Protein AF-Q3UXD7-F1 (afdb_monomer)

Solvent-accessible surface area (backbone atoms only — not comparable to full-atom values): 5872 Å² total; per-residue (Å²): 136,83,80,77,82,62,100,67,65,52,75,47,77,60,59,92,49,70,66,60,35,50,50,50,53,48,51,42,57,75,68,46,68,81,42,88,82,41,47,32,40,37,41,35,40,64,48,78,40,81,92,76,62,37,32,38,37,42,59,48,76,47,55,46,51,78,92,49,93,60,71,58,74,66,88,64,80,73,57,67,45,78,37,82,66,86,68,84,84,49,42,39,38,37,39,60

Foldseek 3Di:
DPDDPPPDFDKDAADPDPVRNVVVVVVCVVVPSVPLPWQKKWWWFWDADPVVLKIWIWIDMFGQDNPDRPRPPPVDPGPTDIDNDDDDGGGMMGTD

Sequence (96 aa):
FVGVYRDGGYIVTLSKSKSETKAKFVDLRLNNWISRGTRAAFIDFSLYNANVNLFCIIRSNFRIRTSNFHVKTKRKKLKIKLQQRMPAPNRTLRFC

Structure (mmCIF, N/CA/C/O backbone):
data_AF-Q3UXD7-F1
#
_entry.id   AF-Q3UXD7-F1
#
loop_
_atom_site.group_PDB
_atom_site.id
_atom_site.type_symbol
_atom_site.label_atom_id
_atom_site.label_alt_id
_atom_site.label_comp_id
_atom_site.label_asym_id
_atom_site.label_entity_id
_atom_site.label_seq_id
_atom_site.pdbx_PDB_ins_code
_atom_site.Cartn_x
_atom_site.Cartn_y
_atom_site.Cartn_z
_atom_site.occupancy
_atom_site.B_iso_or_equiv
_atom_site.auth_seq_id
_atom_site.auth_comp_id
_atom_site.auth_asym_id
_atom_site.auth_atom_id
_atom_site.pdbx_PDB_model_num
ATOM 1 N N . PHE A 1 1 ? -18.894 -16.562 3.594 1.00 32.69 1 PHE A N 1
ATOM 2 C CA . PHE A 1 1 ? -19.022 -15.133 3.241 1.00 32.69 1 PHE A CA 1
ATOM 3 C C . PHE A 1 1 ? -17.661 -14.442 3.236 1.00 32.69 1 PHE A C 1
ATOM 5 O O . PHE A 1 1 ? -17.165 -14.020 4.277 1.00 32.69 1 PHE A O 1
ATOM 12 N N . VAL A 1 2 ? -17.012 -14.373 2.070 1.00 35.75 2 VAL A N 1
ATOM 13 C CA . VAL A 1 2 ? -15.851 -13.499 1.847 1.00 35.75 2 VAL A CA 1
ATOM 14 C C . VAL A 1 2 ? -16.427 -12.124 1.531 1.00 35.75 2 VAL A C 1
ATOM 16 O O . VAL A 1 2 ? -17.023 -11.943 0.478 1.00 35.75 2 VAL A O 1
ATOM 19 N N . GLY A 1 3 ? -16.353 -11.192 2.481 1.00 45.22 3 GLY A N 1
ATOM 20 C CA . GLY A 1 3 ? -16.863 -9.838 2.281 1.00 45.22 3 GLY A CA 1
ATOM 21 C C . GLY A 1 3 ? -16.147 -9.178 1.106 1.00 45.22 3 GLY A C 1
ATOM 22 O O . GLY A 1 3 ? -14.927 -9.016 1.141 1.00 45.22 3 GLY A O 1
ATOM 23 N N . VAL A 1 4 ? -16.899 -8.833 0.062 1.00 51.78 4 VAL A N 1
ATOM 24 C CA . VAL A 1 4 ? -16.422 -7.979 -1.024 1.00 51.78 4 VAL A CA 1
ATOM 25 C C . VAL A 1 4 ? -16.319 -6.575 -0.440 1.00 51.78 4 VAL A C 1
ATOM 27 O O . VAL A 1 4 ? -17.334 -5.933 -0.171 1.00 51.78 4 VAL A O 1
ATOM 30 N N . TYR A 1 5 ? -15.095 -6.128 -0.162 1.00 59.34 5 TYR A N 1
ATOM 31 C CA . TYR A 1 5 ? -14.842 -4.737 0.199 1.00 59.34 5 TYR A CA 1
ATOM 32 C C . TYR A 1 5 ? -15.224 -3.888 -1.022 1.00 59.34 5 TYR A C 1
ATOM 34 O O . TYR A 1 5 ? -14.599 -4.008 -2.075 1.00 59.34 5 TYR A O 1
ATOM 42 N N . ARG A 1 6 ? -16.322 -3.128 -0.907 1.00 60.38 6 ARG A N 1
ATOM 43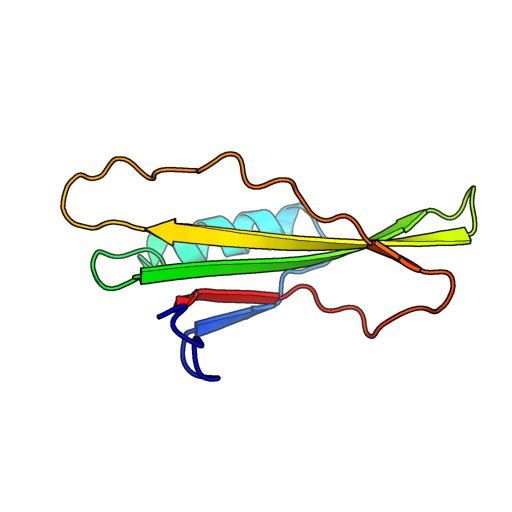 C CA . ARG A 1 6 ? -16.808 -2.209 -1.951 1.00 60.38 6 ARG A CA 1
ATOM 44 C C . ARG A 1 6 ? -15.785 -1.086 -2.173 1.00 60.38 6 ARG A C 1
ATOM 46 O O . ARG A 1 6 ? -14.866 -0.928 -1.377 1.00 60.38 6 ARG A O 1
ATOM 53 N N . ASP A 1 7 ? -15.957 -0.288 -3.224 1.00 64.56 7 ASP A N 1
ATOM 54 C CA . ASP A 1 7 ? -15.016 0.769 -3.637 1.00 64.56 7 ASP A CA 1
ATOM 55 C C . ASP A 1 7 ? -14.900 1.976 -2.674 1.00 64.56 7 ASP A C 1
ATOM 57 O O . ASP A 1 7 ? -14.337 3.007 -3.017 1.00 64.56 7 ASP A O 1
ATOM 61 N N . GLY A 1 8 ? -15.423 1.851 -1.451 1.00 70.38 8 GLY A N 1
ATOM 62 C CA . GLY A 1 8 ? -15.299 2.856 -0.400 1.00 70.38 8 GLY A CA 1
ATOM 63 C C . GLY A 1 8 ? -14.015 2.708 0.421 1.00 70.38 8 GLY A C 1
ATOM 64 O O . GLY A 1 8 ? -13.370 1.656 0.436 1.00 70.38 8 GLY A O 1
ATOM 65 N N . GLY A 1 9 ? -13.674 3.768 1.148 1.00 74.88 9 GLY A N 1
ATOM 66 C CA . GLY A 1 9 ? -12.492 3.834 2.003 1.00 74.88 9 GLY A CA 1
ATOM 67 C C . GLY A 1 9 ? -11.546 4.956 1.594 1.00 74.88 9 GLY A C 1
ATOM 68 O O . GLY A 1 9 ? -11.831 5.737 0.690 1.00 74.88 9 GLY A O 1
ATOM 69 N N . TYR A 1 10 ? -10.408 5.032 2.270 1.00 79.56 10 TYR A N 1
ATOM 70 C CA . TYR A 1 10 ? -9.400 6.045 1.990 1.00 79.56 10 TYR A CA 1
ATOM 71 C C . TYR A 1 10 ? -8.325 5.481 1.066 1.00 79.56 10 TYR A C 1
ATOM 73 O O . TYR A 1 10 ? -7.799 4.395 1.322 1.00 79.56 10 TYR A O 1
ATOM 81 N N . ILE A 1 11 ? -7.987 6.211 0.001 1.00 81.88 11 ILE A N 1
ATOM 82 C CA . ILE A 1 11 ? -6.978 5.815 -0.987 1.00 81.88 11 ILE A CA 1
ATOM 83 C C . ILE A 1 11 ? -5.818 6.806 -0.938 1.00 81.88 11 ILE A C 1
ATOM 85 O O . ILE A 1 11 ? -6.026 8.015 -0.970 1.00 81.88 11 ILE A O 1
ATOM 89 N N . VAL A 1 12 ? -4.590 6.292 -0.887 1.00 83.94 12 VAL A N 1
ATOM 90 C CA . VAL A 1 12 ? -3.360 7.091 -0.926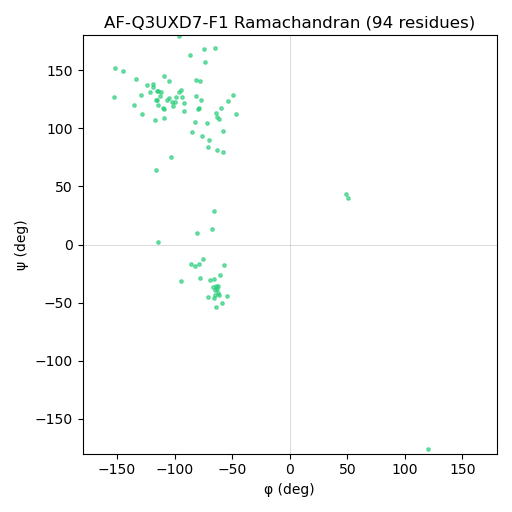 1.00 83.94 12 VAL A CA 1
ATOM 91 C C . VAL A 1 12 ? -2.433 6.541 -1.989 1.00 83.94 12 VAL A C 1
ATOM 93 O O . VAL A 1 12 ? -2.105 5.353 -1.995 1.00 83.94 12 VAL A O 1
ATOM 96 N N . THR A 1 13 ? -1.959 7.425 -2.858 1.00 84.31 13 THR A N 1
ATOM 97 C CA . THR A 1 13 ? -0.970 7.084 -3.879 1.00 84.31 13 THR A CA 1
ATOM 98 C C . THR A 1 13 ? 0.440 7.327 -3.347 1.00 84.31 13 THR A C 1
ATOM 100 O O . THR A 1 13 ? 0.810 8.442 -2.952 1.00 84.31 13 THR A O 1
ATOM 103 N N . LEU A 1 14 ? 1.248 6.269 -3.336 1.00 81.94 14 LEU A N 1
ATOM 104 C CA . LEU A 1 14 ? 2.642 6.330 -2.906 1.00 81.94 14 LEU A CA 1
ATOM 105 C C . LEU A 1 14 ? 3.533 6.929 -4.000 1.00 81.94 14 LEU A C 1
ATOM 107 O O . LEU A 1 14 ? 3.367 6.645 -5.188 1.00 81.94 14 LEU A O 1
ATOM 111 N N . SER A 1 15 ? 4.499 7.748 -3.582 1.00 80.00 15 SER A N 1
ATOM 112 C CA . SER A 1 15 ? 5.484 8.364 -4.477 1.00 80.00 15 SER A CA 1
ATOM 113 C C . SER A 1 15 ? 6.544 7.354 -4.946 1.00 80.00 15 SER A C 1
ATOM 115 O O . SER A 1 15 ? 6.656 6.239 -4.432 1.00 80.00 15 SER A O 1
ATOM 117 N N . LYS A 1 16 ? 7.352 7.729 -5.948 1.00 77.81 16 LYS A N 1
ATOM 118 C CA . LYS A 1 16 ? 8.490 6.905 -6.399 1.00 77.81 16 LYS A CA 1
ATOM 119 C C . LYS A 1 16 ? 9.705 7.007 -5.478 1.00 77.81 16 LYS A C 1
ATOM 121 O O . LYS A 1 16 ? 10.458 6.042 -5.383 1.00 77.81 16 LYS A O 1
ATOM 126 N N . SER A 1 17 ? 9.878 8.141 -4.804 1.00 84.25 17 SER A N 1
ATOM 127 C CA . SER A 1 17 ? 11.001 8.385 -3.907 1.00 84.25 17 SER A CA 1
ATOM 128 C C . SER A 1 17 ? 10.759 7.762 -2.528 1.00 84.25 17 SER A C 1
ATOM 130 O O . SER A 1 17 ? 9.649 7.761 -1.979 1.00 84.25 17 SER A O 1
ATOM 132 N N . LYS A 1 18 ? 11.830 7.209 -1.953 1.00 81.00 18 LYS A N 1
ATOM 133 C CA . LYS A 1 18 ? 11.806 6.598 -0.617 1.00 81.00 18 LYS A CA 1
ATOM 134 C C . LYS A 1 18 ? 11.556 7.644 0.474 1.00 81.00 18 LYS A C 1
ATOM 136 O O . LYS A 1 18 ? 10.855 7.346 1.436 1.00 81.00 18 LYS A O 1
ATOM 141 N N . SER A 1 19 ? 12.108 8.848 0.317 1.00 86.69 19 SER A N 1
ATOM 142 C CA . SER A 1 19 ? 11.959 9.971 1.251 1.00 86.69 19 SER A CA 1
ATOM 143 C C . SER A 1 19 ? 10.511 10.452 1.340 1.00 86.69 19 SER A C 1
ATOM 145 O O . SER A 1 19 ? 9.948 10.435 2.432 1.00 86.69 19 SER A O 1
ATOM 147 N N . GLU A 1 20 ? 9.870 10.779 0.213 1.00 85.69 20 GLU A N 1
ATOM 148 C CA . GLU A 1 20 ? 8.463 11.215 0.206 1.00 85.69 20 GLU A CA 1
ATOM 149 C C . GLU A 1 20 ? 7.528 10.106 0.670 1.00 85.69 20 GLU A C 1
ATOM 151 O O . GLU A 1 20 ? 6.573 10.356 1.395 1.00 85.69 20 GLU A O 1
ATOM 156 N N . THR A 1 21 ? 7.799 8.860 0.276 1.00 84.81 21 THR A N 1
ATOM 157 C CA . THR A 1 21 ? 6.998 7.719 0.728 1.00 84.81 21 THR A CA 1
ATOM 158 C C . THR A 1 21 ? 7.081 7.565 2.244 1.00 84.81 21 THR A C 1
ATOM 160 O O . THR A 1 21 ? 6.061 7.347 2.894 1.00 84.81 21 THR A O 1
ATOM 163 N N . LYS A 1 22 ? 8.275 7.724 2.830 1.00 85.69 22 LYS A N 1
ATOM 164 C CA . LYS A 1 22 ? 8.463 7.684 4.283 1.00 85.69 22 LYS A CA 1
ATOM 165 C C . LYS A 1 22 ? 7.742 8.843 4.973 1.00 85.69 22 LYS A C 1
ATOM 167 O O . LYS A 1 22 ? 7.084 8.591 5.976 1.00 85.69 22 LYS A O 1
ATOM 172 N N . ALA A 1 23 ? 7.826 10.058 4.430 1.00 88.94 23 ALA A N 1
ATOM 173 C CA . ALA A 1 23 ? 7.095 11.217 4.942 1.00 88.94 23 ALA A CA 1
ATOM 174 C C . ALA A 1 23 ? 5.580 10.961 4.927 1.00 88.94 23 ALA A C 1
ATOM 176 O O . ALA A 1 23 ? 4.952 10.993 5.979 1.00 88.94 23 ALA A O 1
ATOM 177 N N . LYS A 1 24 ? 5.032 10.506 3.791 1.00 87.12 24 LYS A N 1
ATOM 178 C CA . LYS A 1 24 ? 3.625 10.096 3.676 1.00 87.12 24 LYS A CA 1
ATOM 179 C C . LYS A 1 24 ? 3.241 9.046 4.718 1.00 87.12 24 LYS A C 1
ATOM 181 O O . LYS A 1 24 ? 2.194 9.159 5.334 1.00 87.12 24 LYS A O 1
ATOM 186 N N . PHE A 1 25 ? 4.067 8.026 4.960 1.00 85.50 25 PHE A N 1
ATOM 187 C CA . PHE A 1 25 ? 3.772 7.032 6.002 1.00 85.50 25 PHE A CA 1
ATOM 188 C C . PHE A 1 25 ? 3.750 7.626 7.416 1.00 85.50 25 PHE A C 1
ATOM 190 O O . PHE A 1 25 ? 2.943 7.189 8.237 1.00 85.50 25 PHE A O 1
ATOM 197 N N . VAL A 1 26 ? 4.618 8.598 7.705 1.00 88.06 26 VAL A N 1
ATOM 198 C CA . VAL A 1 26 ? 4.602 9.328 8.979 1.00 88.06 26 VAL A CA 1
ATOM 199 C C . VAL A 1 26 ? 3.321 10.150 9.090 1.00 88.06 26 VAL A C 1
ATOM 201 O O . VAL A 1 26 ? 2.633 10.028 10.099 1.00 88.06 26 VAL A O 1
ATOM 204 N N . ASP A 1 27 ? 2.932 10.869 8.039 1.00 88.00 27 ASP A N 1
ATOM 205 C CA . ASP A 1 27 ? 1.697 11.658 8.015 1.00 88.00 27 ASP A CA 1
ATOM 206 C C . ASP A 1 27 ? 0.459 10.772 8.200 1.00 88.00 27 ASP A C 1
ATOM 208 O O . ASP A 1 27 ? -0.427 11.087 8.992 1.00 88.00 27 ASP A O 1
ATOM 212 N N . LEU A 1 28 ? 0.405 9.614 7.535 1.00 85.88 28 LEU A N 1
ATOM 213 C CA . LEU A 1 28 ? -0.682 8.641 7.699 1.00 85.88 28 LEU A CA 1
ATOM 214 C C . LEU A 1 28 ? -0.757 8.096 9.130 1.00 85.88 28 LEU A C 1
ATOM 216 O O . LEU A 1 28 ? -1.850 7.852 9.649 1.00 85.88 28 LEU A O 1
ATOM 220 N N . ARG A 1 29 ? 0.398 7.912 9.780 1.00 84.25 29 ARG A N 1
ATOM 221 C CA . ARG A 1 29 ? 0.472 7.479 11.177 1.00 84.25 29 ARG A CA 1
ATOM 222 C C . ARG A 1 29 ? 0.010 8.581 12.129 1.00 84.25 29 ARG A C 1
ATOM 224 O O . ARG A 1 29 ? -0.757 8.280 13.036 1.00 84.25 29 ARG A O 1
ATOM 231 N N . LEU A 1 30 ? 0.448 9.822 11.922 1.00 87.44 30 LEU A N 1
ATOM 232 C CA . LEU A 1 30 ? 0.057 10.976 12.740 1.00 87.44 30 LEU A CA 1
ATOM 233 C C . LEU A 1 30 ? -1.445 11.261 12.634 1.00 87.44 30 LEU A C 1
ATOM 235 O O . LEU A 1 30 ? -2.095 11.533 13.637 1.00 87.44 30 LEU A O 1
ATOM 239 N N . ASN A 1 31 ? -2.015 11.100 11.441 1.00 85.25 31 ASN A N 1
ATOM 240 C CA . ASN A 1 31 ? -3.443 11.276 11.189 1.00 85.25 31 ASN A CA 1
ATOM 241 C C . ASN A 1 31 ? -4.301 10.057 11.594 1.00 85.25 31 ASN A C 1
ATOM 243 O O . ASN A 1 31 ? -5.477 10.000 11.244 1.00 85.25 31 ASN A O 1
ATOM 247 N N . ASN A 1 32 ? -3.740 9.060 12.294 1.00 80.50 32 ASN A N 1
ATOM 248 C CA . ASN A 1 32 ? -4.457 7.863 12.756 1.00 80.50 32 ASN A CA 1
ATOM 249 C C . ASN A 1 32 ? -5.274 7.150 11.659 1.00 80.50 32 ASN A C 1
ATOM 251 O O . ASN A 1 32 ? -6.362 6.630 11.914 1.00 80.50 32 ASN A O 1
ATOM 255 N N . TRP A 1 33 ? -4.733 7.058 10.439 1.00 78.19 33 TRP A N 1
ATOM 256 C CA . TRP A 1 33 ? -5.418 6.397 9.317 1.00 78.19 33 TRP A CA 1
ATOM 257 C C . TRP A 1 33 ? -5.722 4.918 9.577 1.00 78.19 33 TRP A C 1
ATOM 259 O O . TRP A 1 33 ? -6.672 4.369 9.027 1.00 78.19 33 TRP A O 1
ATOM 269 N N . ILE A 1 34 ? -4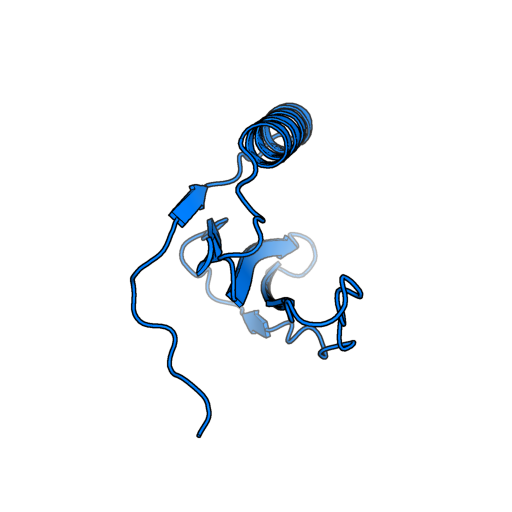.936 4.274 10.444 1.00 75.75 34 ILE A N 1
ATOM 270 C CA . ILE A 1 34 ? -5.210 2.935 10.968 1.00 75.75 34 ILE A CA 1
ATOM 271 C C . ILE A 1 34 ? -5.741 3.086 12.399 1.00 75.75 34 ILE A C 1
ATOM 273 O O . ILE A 1 34 ? -5.032 2.863 13.377 1.00 75.75 34 ILE A O 1
ATOM 277 N N . SER A 1 35 ? -7.000 3.506 12.522 1.00 73.31 35 SER A N 1
ATOM 278 C CA . SER A 1 35 ? -7.704 3.600 13.810 1.00 73.31 35 SER A CA 1
ATOM 279 C C . SER A 1 35 ? -8.555 2.349 14.086 1.00 73.31 35 SER A C 1
ATOM 281 O O . SER A 1 35 ? -8.649 1.447 13.248 1.00 73.31 35 SER A O 1
ATOM 283 N N . ARG A 1 36 ? -9.237 2.312 15.242 1.00 70.00 36 ARG A N 1
ATOM 284 C CA . ARG A 1 36 ? -10.170 1.246 15.671 1.00 70.00 36 ARG A CA 1
ATOM 285 C C . ARG A 1 36 ? -11.332 1.006 14.693 1.00 70.00 36 ARG A C 1
ATOM 287 O O . ARG A 1 36 ? -11.970 -0.035 14.773 1.00 70.00 36 ARG A O 1
ATOM 294 N N . GLY A 1 37 ? -11.617 1.938 13.784 1.00 72.69 37 GLY A N 1
ATOM 295 C CA . GLY A 1 37 ? -12.632 1.771 12.735 1.00 72.69 37 GLY A CA 1
ATOM 296 C C . GLY A 1 37 ? -12.157 0.992 11.503 1.00 72.69 37 GLY A C 1
ATOM 297 O O . GLY A 1 37 ? -12.989 0.475 10.762 1.00 72.69 37 GLY A O 1
ATOM 298 N N . THR A 1 38 ? -10.843 0.868 11.296 1.00 76.12 38 THR A N 1
ATOM 299 C CA . THR A 1 38 ? -10.259 0.271 10.084 1.00 76.12 38 THR A CA 1
ATOM 300 C C . THR A 1 38 ? -10.338 -1.246 10.164 1.00 76.12 38 THR A C 1
ATOM 302 O O . THR A 1 38 ? -9.751 -1.865 11.054 1.00 76.12 38 THR A O 1
ATOM 305 N N . ARG A 1 39 ? -11.064 -1.874 9.241 1.00 78.75 39 ARG A N 1
ATOM 306 C CA . ARG A 1 39 ? -11.296 -3.326 9.221 1.00 78.75 39 ARG A CA 1
ATOM 307 C C . ARG A 1 39 ? -10.278 -4.038 8.335 1.00 78.75 39 ARG A C 1
ATOM 309 O O . ARG A 1 39 ? -9.925 -5.193 8.60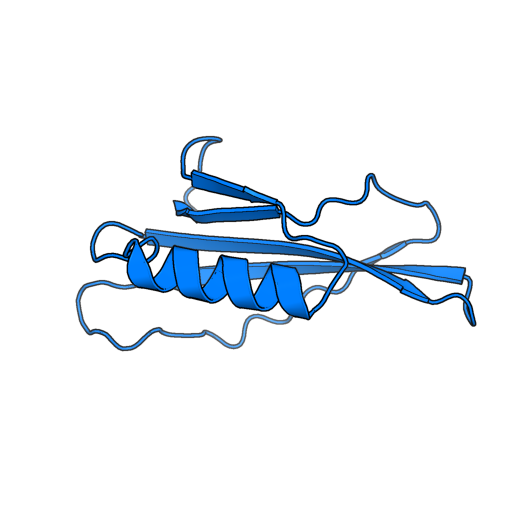8 1.00 78.75 39 ARG A O 1
ATOM 316 N N . ALA A 1 40 ? -9.804 -3.379 7.278 1.00 77.88 40 ALA A N 1
ATOM 317 C CA . ALA A 1 40 ? -8.761 -3.899 6.406 1.00 77.88 40 ALA A CA 1
ATOM 318 C C . ALA A 1 40 ? -7.921 -2.799 5.746 1.00 77.88 40 ALA A C 1
ATOM 320 O O . ALA A 1 40 ? -8.399 -1.708 5.469 1.00 77.88 40 ALA A O 1
ATOM 321 N N . ALA A 1 41 ? -6.668 -3.123 5.438 1.00 81.06 41 ALA A N 1
ATOM 322 C CA . ALA A 1 41 ? -5.792 -2.305 4.612 1.00 81.06 41 ALA A CA 1
ATOM 323 C C . ALA A 1 41 ? -5.275 -3.130 3.428 1.00 81.06 41 ALA A C 1
ATOM 325 O O . ALA A 1 41 ? -4.883 -4.288 3.584 1.00 81.06 41 ALA A O 1
ATOM 326 N N . PHE A 1 42 ? -5.259 -2.533 2.246 1.00 81.06 42 PHE A N 1
ATOM 327 C CA . PHE A 1 42 ? -4.802 -3.121 0.996 1.00 81.06 42 PHE A CA 1
ATOM 328 C C . PHE A 1 42 ? -3.624 -2.315 0.468 1.00 81.06 42 PHE A C 1
ATOM 330 O O . PHE A 1 42 ? -3.648 -1.086 0.476 1.00 81.06 42 PHE A O 1
ATOM 337 N N . ILE A 1 43 ? -2.591 -3.017 0.020 1.00 80.81 43 ILE A N 1
ATOM 338 C CA . ILE A 1 43 ? -1.381 -2.428 -0.543 1.00 80.81 43 ILE A CA 1
ATOM 339 C C . ILE A 1 43 ? -1.127 -3.101 -1.881 1.00 80.81 43 ILE A C 1
ATOM 341 O O . ILE A 1 43 ? -0.774 -4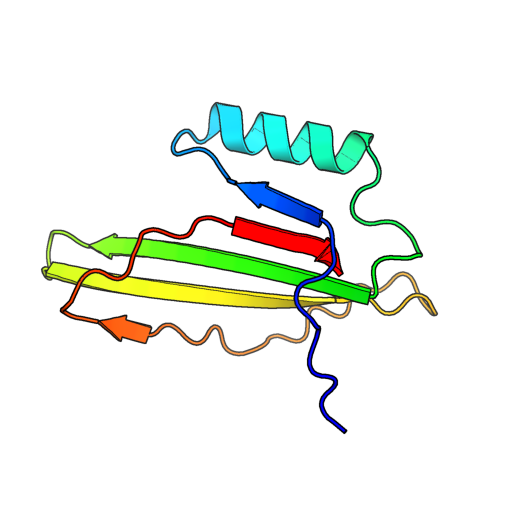.283 -1.912 1.00 80.81 43 ILE A O 1
ATOM 345 N N . ASP A 1 44 ? -1.276 -2.334 -2.955 1.00 80.81 44 ASP A N 1
ATOM 346 C CA . ASP A 1 44 ? -1.024 -2.787 -4.317 1.00 80.81 44 ASP A CA 1
ATOM 347 C C . ASP A 1 44 ? 0.153 -2.000 -4.897 1.00 80.81 44 ASP A C 1
ATOM 349 O O . ASP A 1 44 ? 0.141 -0.767 -4.909 1.00 80.81 44 ASP A O 1
ATOM 353 N N . PHE A 1 45 ? 1.184 -2.715 -5.354 1.00 78.88 45 PHE A N 1
ATOM 354 C CA . PHE A 1 45 ? 2.308 -2.126 -6.078 1.00 78.88 45 PHE A CA 1
ATOM 355 C C . PHE A 1 45 ? 2.841 -3.060 -7.164 1.00 78.88 45 PHE A C 1
ATOM 357 O O . PHE A 1 45 ? 2.810 -4.286 -7.045 1.00 78.88 45 PHE A O 1
ATOM 364 N N . SER A 1 46 ? 3.361 -2.455 -8.230 1.00 79.12 46 SER A N 1
ATOM 365 C CA . SER A 1 46 ? 4.023 -3.141 -9.337 1.00 79.12 46 SER A CA 1
ATOM 366 C C . SER A 1 46 ? 5.518 -2.817 -9.360 1.00 79.12 46 SER A C 1
ATOM 368 O O . SER A 1 46 ? 5.905 -1.644 -9.318 1.00 79.12 46 SER A O 1
ATOM 370 N N . LEU A 1 47 ? 6.349 -3.848 -9.473 1.00 77.75 47 LEU A N 1
ATOM 371 C CA . LEU A 1 47 ? 7.790 -3.751 -9.689 1.00 77.75 47 LEU A CA 1
ATOM 372 C C . LEU A 1 47 ? 8.125 -4.210 -11.112 1.00 77.75 47 LEU A C 1
ATOM 374 O O . LEU A 1 47 ? 7.501 -5.136 -11.622 1.00 77.75 47 LEU A O 1
ATOM 378 N N . TYR A 1 48 ? 9.116 -3.584 -11.739 1.00 79.94 48 TYR A N 1
ATOM 379 C CA . TYR A 1 48 ? 9.647 -4.000 -13.038 1.00 79.94 48 TYR A CA 1
ATOM 380 C C . TYR A 1 48 ? 11.090 -4.466 -12.868 1.00 79.94 48 TYR A C 1
ATOM 382 O O . TYR A 1 48 ? 11.881 -3.773 -12.227 1.00 79.94 48 TYR A O 1
ATOM 390 N N . ASN A 1 49 ? 11.422 -5.628 -13.429 1.00 78.12 49 ASN A N 1
ATOM 391 C CA . ASN A 1 49 ? 12.788 -6.130 -13.481 1.00 78.12 49 ASN A CA 1
ATOM 392 C C . ASN A 1 49 ? 13.302 -6.053 -14.924 1.00 78.12 49 ASN A C 1
ATOM 394 O O . ASN A 1 49 ? 12.875 -6.834 -15.774 1.00 78.12 49 ASN A O 1
ATOM 398 N N . ALA A 1 50 ? 14.229 -5.125 -15.176 1.00 76.75 50 ALA A N 1
ATOM 399 C CA . ALA A 1 50 ? 14.803 -4.890 -16.499 1.00 76.75 50 ALA A CA 1
ATOM 400 C C . ALA A 1 50 ? 15.645 -6.070 -17.014 1.00 76.75 50 ALA A C 1
ATOM 402 O O . ALA A 1 50 ? 15.679 -6.301 -18.215 1.00 76.75 50 ALA A O 1
ATOM 403 N N . ASN A 1 51 ? 16.267 -6.849 -16.122 1.00 78.94 51 ASN A N 1
ATOM 404 C CA . ASN A 1 51 ? 17.160 -7.948 -16.505 1.00 78.94 51 ASN A CA 1
ATOM 405 C C . ASN A 1 51 ? 16.418 -9.132 -17.148 1.00 78.94 51 ASN A C 1
ATOM 407 O O . ASN A 1 51 ? 16.964 -9.837 -17.985 1.00 78.94 51 ASN A O 1
ATOM 411 N N . VAL A 1 52 ? 15.167 -9.358 -16.747 1.00 80.12 52 VAL A N 1
ATOM 412 C CA . VAL A 1 52 ? 14.314 -10.443 -17.269 1.00 80.12 52 VAL A CA 1
ATOM 413 C C . VAL A 1 52 ? 13.098 -9.921 -18.039 1.00 80.12 52 VAL A C 1
ATOM 415 O O . VAL A 1 52 ? 12.293 -10.722 -18.496 1.00 80.12 52 VAL A O 1
ATOM 418 N N . ASN A 1 53 ? 12.953 -8.597 -18.190 1.00 77.88 53 ASN A N 1
ATOM 419 C CA . ASN A 1 53 ? 11.794 -7.934 -18.805 1.00 77.88 53 ASN A CA 1
ATOM 420 C C . ASN A 1 53 ? 10.441 -8.442 -18.250 1.00 77.88 53 ASN A C 1
ATOM 422 O O . ASN A 1 53 ? 9.496 -8.731 -18.984 1.00 77.88 53 ASN A O 1
ATOM 426 N N . LEU A 1 54 ? 10.360 -8.603 -16.924 1.00 76.69 54 LEU A N 1
ATOM 427 C CA . LEU A 1 54 ? 9.173 -9.120 -16.235 1.00 76.69 54 LEU A CA 1
ATOM 428 C C . LEU A 1 54 ? 8.613 -8.092 -15.250 1.00 76.69 54 LEU A C 1
ATOM 430 O O . LEU A 1 54 ? 9.350 -7.469 -14.479 1.00 76.69 54 LEU A O 1
ATOM 434 N N . PHE A 1 55 ? 7.284 -7.976 -15.222 1.00 77.88 55 PHE A N 1
ATOM 435 C CA . PHE A 1 55 ? 6.550 -7.208 -14.218 1.00 77.88 55 PHE A CA 1
ATOM 436 C C . PHE A 1 55 ? 6.107 -8.113 -13.073 1.00 77.88 55 PHE A C 1
ATOM 438 O O . PHE A 1 55 ? 5.529 -9.172 -13.298 1.00 77.88 55 PHE A O 1
ATOM 445 N N . CYS A 1 56 ? 6.338 -7.673 -11.842 1.00 78.69 56 CYS A N 1
ATOM 446 C CA . CYS A 1 56 ? 5.909 -8.323 -10.613 1.00 78.69 56 CYS A CA 1
ATOM 447 C C . CYS A 1 56 ? 4.802 -7.485 -9.969 1.00 78.69 56 CYS A C 1
ATOM 449 O O . CYS A 1 56 ? 5.030 -6.342 -9.572 1.00 78.69 56 CYS A O 1
ATOM 451 N N . ILE A 1 57 ? 3.598 -8.047 -9.867 1.00 77.69 57 ILE A N 1
ATOM 452 C CA . ILE A 1 57 ? 2.469 -7.403 -9.186 1.00 77.69 57 ILE A CA 1
ATOM 453 C C . ILE A 1 57 ? 2.347 -8.000 -7.791 1.00 77.69 57 ILE A C 1
ATOM 455 O O . ILE A 1 57 ? 2.171 -9.214 -7.652 1.00 77.69 57 ILE A O 1
ATOM 459 N N . ILE A 1 58 ? 2.405 -7.145 -6.772 1.00 79.50 58 ILE A N 1
ATOM 460 C CA . ILE A 1 58 ? 2.263 -7.528 -5.370 1.00 79.50 58 ILE A CA 1
ATOM 461 C C . ILE A 1 58 ? 0.989 -6.894 -4.817 1.00 79.50 58 ILE A C 1
ATOM 463 O O . ILE A 1 58 ? 0.846 -5.674 -4.789 1.00 79.50 58 ILE A O 1
ATOM 467 N N . ARG A 1 59 ? 0.078 -7.757 -4.355 1.00 80.31 59 ARG A N 1
ATOM 468 C CA . ARG A 1 59 ? -1.162 -7.388 -3.666 1.00 80.31 59 ARG A CA 1
ATOM 469 C C . ARG A 1 59 ? -1.144 -7.936 -2.250 1.00 80.31 59 ARG A C 1
ATOM 471 O O . ARG A 1 59 ? -1.297 -9.143 -2.038 1.00 80.31 59 ARG A O 1
ATOM 478 N N . SER A 1 60 ? -0.972 -7.050 -1.277 1.00 78.50 60 SER A N 1
ATOM 479 C CA . SER A 1 60 ? -1.025 -7.386 0.143 1.00 78.50 60 SER A CA 1
ATOM 480 C C . SER A 1 60 ? -2.333 -6.907 0.759 1.00 78.50 60 SER A C 1
ATOM 482 O O . SER A 1 60 ? -2.838 -5.837 0.437 1.00 78.50 60 SER A O 1
ATOM 484 N N . ASN A 1 61 ? -2.904 -7.717 1.644 1.00 78.56 61 ASN A N 1
ATOM 485 C CA . ASN A 1 61 ? -4.148 -7.405 2.337 1.00 78.56 61 ASN A CA 1
ATOM 486 C C . ASN A 1 61 ? -4.000 -7.748 3.818 1.00 78.56 61 ASN A C 1
ATOM 488 O O . ASN A 1 61 ? -3.749 -8.897 4.191 1.00 78.56 61 ASN A O 1
ATOM 492 N N . PHE A 1 62 ? -4.167 -6.735 4.653 1.00 77.56 62 PHE A N 1
ATOM 493 C CA . PHE A 1 62 ? -4.078 -6.799 6.098 1.00 77.56 62 PHE A CA 1
ATOM 494 C C . PHE A 1 62 ? -5.483 -6.695 6.668 1.00 77.56 62 PHE A C 1
ATOM 496 O O . PHE A 1 62 ? -6.204 -5.747 6.383 1.00 77.56 62 PHE A O 1
ATOM 503 N N . ARG A 1 63 ? -5.889 -7.676 7.475 1.00 75.25 63 ARG A N 1
ATOM 504 C CA . ARG A 1 63 ? -7.166 -7.638 8.192 1.00 75.25 63 ARG A CA 1
ATOM 505 C C . ARG A 1 63 ? -6.896 -7.266 9.642 1.00 75.25 63 ARG A C 1
ATOM 507 O O . ARG A 1 63 ? -6.159 -7.979 10.321 1.00 75.25 63 ARG A O 1
ATOM 514 N N . ILE A 1 64 ? -7.515 -6.191 10.110 1.00 74.81 64 ILE A N 1
ATOM 515 C CA . ILE A 1 64 ? -7.329 -5.664 11.463 1.00 74.81 64 ILE A CA 1
ATOM 516 C C . ILE A 1 64 ? -8.500 -6.163 12.315 1.00 74.81 64 ILE A C 1
ATOM 518 O O . ILE A 1 64 ? -9.660 -6.050 11.920 1.00 74.81 64 ILE A O 1
ATOM 522 N N . ARG A 1 65 ? -8.213 -6.802 13.457 1.00 61.00 65 ARG A N 1
ATOM 523 C CA . ARG A 1 65 ? -9.240 -7.275 14.399 1.00 61.00 65 ARG A CA 1
ATOM 524 C C . ARG A 1 65 ? -9.152 -6.405 15.648 1.00 61.00 65 ARG A C 1
ATOM 526 O O . ARG A 1 65 ? -8.122 -6.383 16.300 1.00 61.00 65 ARG A O 1
ATOM 533 N N . THR A 1 66 ? -10.224 -5.684 15.946 1.00 60.62 66 THR A N 1
ATOM 534 C CA . THR A 1 66 ? -10.294 -4.669 17.009 1.00 60.62 66 THR A CA 1
ATOM 535 C C . THR A 1 66 ? -10.390 -5.247 18.420 1.00 60.62 66 THR A C 1
ATOM 537 O O . THR A 1 66 ? -10.204 -4.511 19.380 1.00 60.62 66 THR A O 1
ATOM 540 N N . SER A 1 67 ? -10.660 -6.550 18.566 1.00 58.84 67 SER A N 1
ATOM 541 C CA . SER A 1 67 ? -10.920 -7.171 19.872 1.00 58.84 67 SER A CA 1
ATOM 542 C C . SER A 1 67 ? -9.671 -7.471 20.698 1.00 58.84 67 SER A C 1
ATOM 544 O O . SER A 1 67 ? -9.791 -7.680 21.890 1.00 58.84 67 SER A O 1
ATOM 546 N N . ASN A 1 68 ? -8.490 -7.479 20.083 1.00 51.44 68 ASN A N 1
ATOM 547 C CA . ASN A 1 68 ? -7.185 -7.519 20.734 1.00 51.44 68 ASN A CA 1
ATOM 548 C C . ASN A 1 68 ? -6.245 -6.832 19.749 1.00 51.44 68 ASN A C 1
ATOM 550 O O . ASN A 1 68 ? -6.21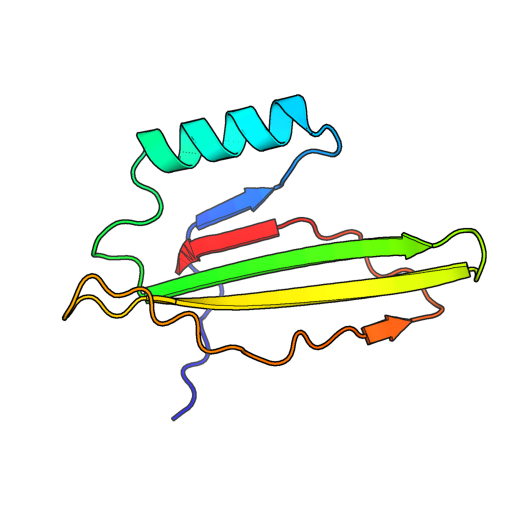9 -7.258 18.594 1.00 51.44 68 ASN A O 1
ATOM 554 N N . PHE A 1 69 ? -5.483 -5.814 20.154 1.00 55.12 69 PHE A N 1
ATOM 555 C CA . PHE A 1 69 ? -4.550 -5.049 19.301 1.00 55.12 69 PHE A CA 1
ATOM 556 C C . PHE A 1 69 ? -3.361 -5.895 18.782 1.00 55.12 69 PHE A C 1
ATOM 558 O O . PHE A 1 69 ? -2.262 -5.417 18.542 1.00 55.12 69 PHE A O 1
ATOM 565 N N . HIS A 1 70 ? -3.563 -7.197 18.615 1.00 49.16 70 HIS A N 1
ATOM 566 C CA . HIS A 1 70 ? -2.711 -8.100 17.888 1.00 49.16 70 HIS A CA 1
ATOM 567 C C . HIS A 1 70 ? -3.114 -8.006 16.415 1.00 49.16 70 HIS A C 1
ATOM 569 O O . HIS A 1 70 ? -4.074 -8.648 15.969 1.00 49.16 70 HIS A O 1
ATOM 575 N N . VAL A 1 71 ? -2.391 -7.189 15.643 1.00 56.62 71 VAL A N 1
ATOM 576 C CA . VAL A 1 71 ? -2.460 -7.239 14.180 1.00 56.62 71 VAL A CA 1
ATOM 577 C C . VAL A 1 71 ? -2.066 -8.657 13.789 1.00 56.62 71 VAL A C 1
ATOM 579 O O . VAL A 1 71 ? -0.889 -9.008 13.745 1.00 56.62 71 VAL A O 1
ATOM 582 N N . LYS A 1 72 ? -3.058 -9.517 13.544 1.00 47.56 72 LYS A N 1
ATOM 583 C CA . LYS A 1 72 ? -2.804 -10.832 12.968 1.00 47.56 72 LYS A CA 1
ATOM 584 C C . LYS A 1 72 ? -2.419 -10.597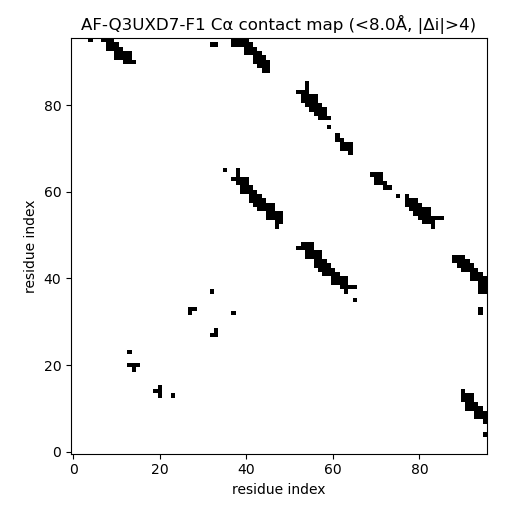 11.518 1.00 47.56 72 LYS A C 1
ATOM 586 O O . LYS A 1 72 ? -3.248 -10.721 10.615 1.00 47.56 72 LYS A O 1
ATOM 591 N N . THR A 1 73 ? -1.142 -10.304 11.297 1.00 50.56 73 THR A N 1
ATOM 592 C CA . THR A 1 73 ? -0.484 -10.537 10.019 1.00 50.56 73 THR A CA 1
ATOM 593 C C . THR A 1 73 ? -0.514 -12.042 9.820 1.00 50.56 73 THR A C 1
ATOM 595 O O . THR A 1 73 ? 0.431 -12.760 10.138 1.00 50.56 73 THR A O 1
ATOM 598 N N . LYS A 1 74 ? -1.646 -12.573 9.339 1.00 45.78 74 LYS A N 1
ATOM 599 C CA . LYS A 1 74 ? -1.616 -13.900 8.739 1.00 45.78 74 LYS A CA 1
ATOM 600 C C . LYS A 1 74 ? -0.532 -13.796 7.676 1.00 45.78 74 LYS A C 1
ATOM 602 O O . LYS A 1 74 ? -0.626 -12.904 6.834 1.00 45.78 74 LYS A O 1
ATOM 607 N N . ARG A 1 75 ? 0.486 -14.663 7.734 1.00 46.47 75 ARG A N 1
ATOM 608 C CA . ARG A 1 75 ? 1.415 -14.889 6.621 1.00 46.47 75 ARG A CA 1
ATOM 609 C C . ARG A 1 75 ? 0.570 -15.334 5.428 1.00 46.47 75 ARG A C 1
ATOM 611 O O . ARG A 1 75 ? 0.377 -16.520 5.185 1.00 46.47 75 ARG A O 1
ATOM 618 N N . LYS A 1 76 ? -0.061 -14.384 4.744 1.00 48.72 76 LYS A N 1
ATOM 619 C CA . LYS A 1 76 ? -0.742 -14.631 3.490 1.00 48.72 76 LYS A CA 1
ATOM 620 C C . LYS A 1 76 ? 0.368 -14.725 2.472 1.00 48.72 76 LYS A C 1
ATOM 622 O O . LYS A 1 76 ? 1.185 -13.816 2.366 1.00 48.72 76 LYS A O 1
ATOM 627 N N . LYS A 1 77 ? 0.396 -15.851 1.762 1.00 49.34 77 LYS A N 1
ATOM 628 C CA . LYS A 1 77 ? 1.251 -16.052 0.596 1.00 49.34 77 LYS A CA 1
ATOM 629 C C . LYS A 1 77 ? 1.104 -14.805 -0.279 1.00 49.34 77 LYS A C 1
ATOM 631 O O . LYS A 1 77 ? 0.003 -14.535 -0.765 1.00 49.34 77 LYS A O 1
ATOM 636 N N . LEU A 1 78 ? 2.174 -14.018 -0.389 1.00 59.38 78 LEU A N 1
ATOM 637 C CA . LEU A 1 78 ? 2.228 -12.898 -1.317 1.00 59.38 78 LEU A CA 1
ATOM 638 C C . LEU A 1 78 ? 2.060 -13.517 -2.699 1.00 59.38 78 LEU A C 1
ATOM 640 O O . LEU A 1 78 ? 2.925 -14.256 -3.167 1.00 59.38 78 LEU A O 1
ATOM 644 N N . LYS A 1 79 ? 0.894 -13.313 -3.311 1.00 58.12 79 LYS A N 1
ATOM 645 C CA . LYS A 1 79 ? 0.666 -13.759 -4.680 1.00 58.12 79 LYS A CA 1
ATOM 646 C C . LYS A 1 79 ? 1.398 -12.779 -5.581 1.00 58.12 79 LYS A C 1
ATOM 648 O O . LYS A 1 79 ? 0.861 -11.728 -5.910 1.00 58.12 79 LYS A O 1
ATOM 653 N N . ILE A 1 80 ? 2.633 -13.127 -5.913 1.00 66.44 80 ILE A N 1
ATOM 654 C CA . ILE A 1 80 ? 3.413 -12.453 -6.939 1.00 66.44 80 ILE A CA 1
ATOM 655 C C . ILE A 1 80 ? 2.924 -12.988 -8.279 1.00 66.44 80 ILE A C 1
ATOM 657 O O . ILE A 1 80 ? 3.025 -14.187 -8.541 1.00 66.44 80 ILE A O 1
ATOM 661 N N . LYS A 1 81 ? 2.359 -12.117 -9.115 1.00 68.56 81 LYS A N 1
ATOM 662 C CA . LYS A 1 81 ? 2.045 -12.467 -10.502 1.00 68.56 81 LYS A CA 1
ATOM 663 C C . LYS A 1 81 ? 3.120 -11.870 -11.398 1.00 68.56 81 LYS A C 1
ATOM 665 O O . LYS A 1 81 ? 3.286 -10.651 -11.406 1.00 68.56 81 LYS A O 1
ATOM 670 N N . LEU A 1 82 ? 3.830 -12.735 -12.118 1.00 68.50 82 LEU A N 1
ATOM 671 C CA . LEU A 1 82 ? 4.724 -12.330 -13.196 1.00 68.50 82 LEU A CA 1
ATOM 672 C C . LEU A 1 82 ? 3.883 -12.103 -14.454 1.00 68.50 82 LEU A C 1
ATOM 674 O O . LEU A 1 82 ? 3.068 -12.954 -14.815 1.00 68.50 82 LEU A O 1
ATOM 678 N N . GLN A 1 83 ? 4.028 -10.947 -15.093 1.00 67.19 83 GLN A N 1
ATOM 679 C CA . GLN A 1 83 ? 3.379 -10.646 -16.368 1.00 67.19 83 GLN A CA 1
ATOM 680 C C . GLN A 1 83 ? 4.387 -10.036 -17.339 1.00 67.19 83 GLN A C 1
ATOM 682 O O . GLN A 1 83 ? 5.241 -9.248 -16.943 1.00 67.19 83 GLN A O 1
ATOM 687 N N . GLN A 1 84 ? 4.262 -10.403 -18.613 1.00 63.62 84 GLN A N 1
ATOM 688 C CA . GLN A 1 84 ? 5.061 -9.855 -19.715 1.00 63.62 84 GLN A CA 1
ATOM 689 C C . GLN A 1 84 ? 4.455 -8.559 -20.284 1.00 63.62 84 GLN A C 1
ATOM 691 O O . GLN A 1 84 ? 5.134 -7.802 -20.965 1.00 63.62 84 GLN A O 1
ATOM 696 N N . ARG A 1 85 ? 3.178 -8.274 -19.986 1.00 63.22 85 ARG A N 1
ATOM 697 C CA . ARG A 1 85 ? 2.485 -7.045 -20.393 1.00 63.22 85 ARG A CA 1
ATOM 698 C C . ARG A 1 85 ? 2.356 -6.115 -19.193 1.00 63.22 85 ARG A C 1
ATOM 700 O O . ARG A 1 85 ? 1.838 -6.538 -18.162 1.00 63.22 85 ARG A O 1
ATOM 707 N N . MET A 1 86 ? 2.821 -4.876 -19.339 1.00 52.59 86 MET A N 1
ATOM 708 C CA . MET A 1 86 ? 2.795 -3.858 -18.287 1.00 52.59 86 MET A CA 1
ATOM 709 C C . MET A 1 86 ? 1.338 -3.520 -17.920 1.00 52.59 86 MET A C 1
ATOM 711 O O . MET A 1 86 ? 0.617 -2.980 -18.761 1.00 52.59 86 MET A O 1
ATOM 715 N N . PRO A 1 87 ? 0.861 -3.833 -16.701 1.00 58.00 87 PRO A N 1
ATOM 716 C CA . PRO A 1 87 ? -0.394 -3.284 -16.201 1.00 58.00 87 PRO A CA 1
ATOM 717 C C . PRO A 1 87 ? -0.178 -1.812 -15.836 1.00 58.00 87 PRO A C 1
ATOM 719 O O . PRO A 1 87 ? 0.949 -1.411 -15.535 1.00 58.00 87 PRO A O 1
ATOM 722 N N . ALA A 1 88 ? -1.246 -1.010 -15.813 1.00 58.62 88 ALA A N 1
ATOM 723 C CA . ALA A 1 88 ? -1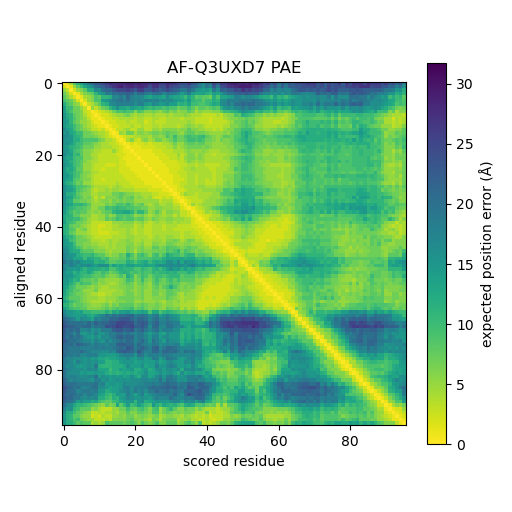.172 0.362 -15.313 1.00 58.62 88 ALA A CA 1
ATOM 724 C C . ALA A 1 88 ? -0.469 0.382 -13.935 1.00 58.62 88 ALA A C 1
ATOM 726 O O . ALA A 1 88 ? -0.828 -0.422 -13.063 1.00 58.62 88 ALA A O 1
ATOM 727 N N . PRO A 1 89 ? 0.562 1.224 -13.734 1.00 56.62 89 PRO A N 1
ATOM 728 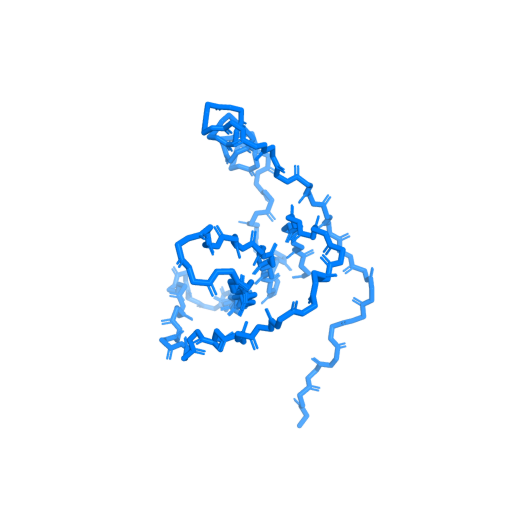C CA . PRO A 1 89 ? 1.352 1.219 -12.510 1.00 56.62 89 PRO A CA 1
ATOM 729 C C . PRO A 1 89 ? 0.518 1.749 -11.341 1.00 56.62 89 PRO A C 1
ATOM 731 O O . PRO A 1 89 ? 0.523 2.939 -11.042 1.00 56.62 89 PRO A O 1
ATOM 734 N N . ASN A 1 90 ? -0.179 0.856 -10.643 1.00 60.12 90 ASN A N 1
ATOM 735 C CA . ASN A 1 90 ? -0.946 1.210 -9.457 1.00 60.12 90 ASN A CA 1
ATOM 736 C C . ASN A 1 90 ? -0.063 1.038 -8.219 1.00 60.12 90 ASN A C 1
ATOM 738 O O . ASN A 1 90 ? 0.372 -0.068 -7.906 1.00 60.12 90 ASN A O 1
ATOM 742 N N . ARG A 1 91 ? 0.227 2.153 -7.538 1.00 67.31 91 ARG A N 1
ATOM 743 C CA . ARG A 1 91 ? 0.910 2.213 -6.233 1.00 67.31 91 ARG A CA 1
ATOM 744 C C . ARG A 1 91 ? -0.036 2.798 -5.197 1.00 67.31 91 ARG A C 1
ATOM 746 O O . ARG A 1 91 ? 0.166 3.910 -4.708 1.00 67.31 91 ARG A O 1
ATOM 753 N N . THR A 1 92 ? -1.113 2.077 -4.932 1.00 73.19 92 THR A N 1
ATOM 754 C CA . THR A 1 92 ? -2.227 2.566 -4.121 1.00 73.19 92 THR A CA 1
ATOM 755 C C . THR A 1 92 ? -2.309 1.802 -2.810 1.00 73.19 92 THR A C 1
ATOM 757 O O . THR A 1 92 ? -2.361 0.569 -2.792 1.00 73.19 92 THR A O 1
ATOM 760 N N . LEU A 1 93 ? -2.356 2.552 -1.715 1.00 72.75 93 LEU A N 1
ATOM 761 C CA . LEU A 1 93 ? -2.768 2.080 -0.402 1.00 72.75 93 LEU A CA 1
ATOM 762 C C . LEU A 1 93 ? -4.255 2.369 -0.242 1.00 72.75 93 LEU A C 1
ATOM 764 O O . LEU A 1 93 ? -4.669 3.508 -0.435 1.00 72.75 93 LEU A O 1
ATOM 768 N N . ARG A 1 94 ? -5.051 1.362 0.110 1.00 75.69 94 ARG A N 1
ATOM 769 C CA . ARG A 1 94 ? -6.481 1.523 0.393 1.00 75.69 94 ARG A CA 1
ATOM 770 C C . ARG A 1 94 ? -6.790 1.052 1.809 1.00 75.69 94 ARG A C 1
ATOM 772 O O . ARG A 1 94 ? -6.404 -0.052 2.179 1.00 75.69 94 ARG A O 1
ATOM 779 N N . PHE A 1 95 ? -7.515 1.854 2.575 1.00 73.88 95 PHE A N 1
ATOM 780 C CA . PHE A 1 95 ? -7.958 1.543 3.935 1.00 73.88 95 PHE A CA 1
ATOM 781 C C . PHE A 1 95 ? -9.488 1.483 3.965 1.00 73.88 95 PHE A C 1
ATOM 783 O O . PHE A 1 95 ? -10.138 2.446 3.562 1.00 73.88 95 PHE A O 1
ATOM 790 N N . CYS A 1 96 ? -10.049 0.358 4.417 1.00 66.00 96 CYS A N 1
ATOM 791 C CA . CYS A 1 96 ? -11.490 0.088 4.488 1.00 66.00 96 CYS A CA 1
ATOM 792 C C . CYS A 1 96 ? -11.940 -0.258 5.911 1.00 66.00 96 CYS A C 1
ATOM 794 O O . CYS A 1 96 ? -11.168 -0.903 6.665 1.00 66.00 96 CYS A O 1
#

Mean predicted aligned error: 9.85 Å

InterPro domains:
  IPR046791 Polycystin domain [PF20519] (4-62)
  IPR051223 Polycystin [PTHR10877] (3-59)

Secondary structure (DSSP, 8-state):
------S-SEEEEPPSSHHHHHHHHHHHHHTTSS-TT--EEEEEEEEEETTTTEEEEEEEEEE--TTSS---------EEEEESS------EEEE-

Nearest PDB structures (foldseek):
  7d7f-assembly1_C  TM=8.482E-01  e=4.644E-02  Mus musculus
  2ye1-assembly1_A  TM=4.304E-01  e=9.463E+00  Aequorea victoria
  6aa7-assembly1_A  TM=3.349E-01  e=6.314E+00  Acropora digitifera
  7aor-assembly1_ar  TM=1.903E-01  e=7.088E+00  Trypanosoma cruzi strain CL Brener

Organism: Mus musculus (NCBI:txid10090)

Radius of gyration: 15.05 Å; Cα contacts (8 Å, |Δi|>4): 143; chains: 1; bounding box: 36×28×41 Å

pLDDT: mean 71.19, std 13.05, range [32.69, 88.94]